Protein AF-A0A9Q0YT68-F1 (afdb_monomer)

Solvent-accessible surface area (backbone atoms only — not comparable to full-atom values): 6535 Å² total; per-residue (Å²): 144,68,72,65,63,61,53,54,54,52,53,51,54,53,49,56,31,41,51,53,39,53,51,50,40,60,75,72,28,72,68,46,49,57,54,57,71,70,59,85,69,100,44,78,69,46,81,42,32,54,69,54,48,51,54,50,49,50,53,64,79,48,61,83,75,56,59,70,60,53,50,50,55,51,74,69,64,68,84,54,94,90,58,53,69,67,60,47,52,51,54,50,51,56,48,49,54,70,59,62,79,56,78,87,76,72,137

Sequence (107 aa):
MVKGSKRKKRARFIQDKKVKVMTLLHVDGPETVETYNTFQWDNDANKTDPGKILLQLEKYCNPRKNVTYERHKFNLRNQLPGESIDTYVTDLLVKAQSLNSVTSLIP

Secondary structure (DSSP, 8-state):
--HHHHHHHHHHHHHHHHHHHHHHHHHH-HHHHHHHHH---S-TTGGG-HHHHHHHHHHHHS----HHHHHHHHHT--PPTT--HHHHHHHHHHHHHHHGGGTTS--

Organism: Holothuria leucospilota (NCBI:txid206669)

Structure (mmCIF, N/CA/C/O backbone):
data_AF-A0A9Q0YT68-F1
#
_entry.id   AF-A0A9Q0YT68-F1
#
loop_
_atom_site.group_PDB
_atom_site.id
_atom_site.type_symbol
_atom_site.label_atom_id
_atom_site.label_alt_id
_atom_site.label_comp_id
_atom_site.label_asym_id
_atom_site.label_entity_id
_atom_site.label_seq_id
_atom_site.pdbx_PDB_ins_code
_atom_site.Cartn_x
_atom_site.Cartn_y
_atom_site.Cartn_z
_atom_site.occupancy
_atom_site.B_iso_or_equiv
_atom_site.auth_seq_id
_atom_site.auth_c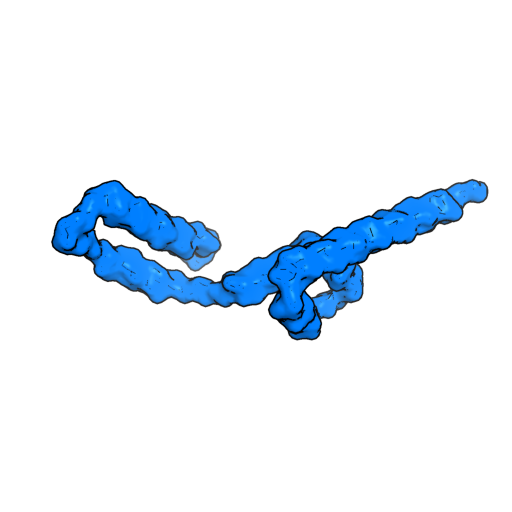omp_id
_atom_site.auth_asym_id
_atom_site.auth_atom_id
_atom_site.pdbx_PDB_model_num
ATOM 1 N N . MET A 1 1 ? 7.715 -3.858 -51.441 1.00 45.69 1 MET A N 1
ATOM 2 C CA . MET A 1 1 ? 8.580 -3.135 -50.478 1.00 45.69 1 MET A CA 1
ATOM 3 C C . MET A 1 1 ? 7.727 -2.513 -49.353 1.00 45.69 1 MET A C 1
ATOM 5 O O . MET A 1 1 ? 7.378 -1.352 -49.438 1.00 45.69 1 MET A O 1
ATOM 9 N N . VAL A 1 2 ? 7.302 -3.278 -48.325 1.00 55.91 2 VAL A N 1
ATOM 10 C CA . VAL A 1 2 ? 6.377 -2.788 -47.249 1.00 55.91 2 VAL A CA 1
ATOM 11 C C . VAL A 1 2 ? 6.891 -3.082 -45.819 1.00 55.91 2 VAL A C 1
ATOM 13 O O . VAL A 1 2 ? 6.324 -2.641 -44.820 1.00 55.91 2 VAL A O 1
ATOM 16 N N . LYS A 1 3 ? 8.024 -3.786 -45.675 1.00 52.84 3 LYS A N 1
ATOM 17 C CA . LYS A 1 3 ? 8.534 -4.248 -44.366 1.00 52.84 3 LYS A CA 1
ATOM 18 C C . LYS A 1 3 ? 9.098 -3.125 -43.466 1.00 52.84 3 LYS A C 1
ATOM 20 O O . LYS A 1 3 ? 9.149 -3.302 -42.251 1.00 52.84 3 LYS A O 1
ATOM 25 N N . GLY A 1 4 ? 9.465 -1.965 -44.023 1.00 56.28 4 GLY A N 1
ATOM 26 C CA . GLY A 1 4 ? 10.064 -0.845 -43.274 1.00 56.28 4 GLY A CA 1
ATOM 27 C C . GLY A 1 4 ? 9.084 -0.054 -42.393 1.00 56.28 4 GLY A C 1
ATOM 28 O O . GLY A 1 4 ? 9.419 0.317 -41.269 1.00 56.28 4 GLY A O 1
ATOM 29 N N . SER A 1 5 ? 7.841 0.143 -42.849 1.00 62.91 5 SER A N 1
ATOM 30 C CA . SER A 1 5 ? 6.851 0.975 -42.137 1.00 62.91 5 SER A CA 1
ATOM 31 C C . SER A 1 5 ? 6.338 0.315 -40.848 1.00 62.91 5 SER A C 1
ATOM 33 O O . SER A 1 5 ? 6.242 0.960 -39.802 1.00 62.91 5 SER A O 1
ATOM 35 N N . LYS A 1 6 ? 6.103 -1.007 -40.869 1.00 66.31 6 LYS A N 1
ATOM 36 C CA . LYS A 1 6 ? 5.663 -1.759 -39.678 1.00 66.31 6 LYS A CA 1
ATOM 37 C C . LYS A 1 6 ? 6.722 -1.776 -38.569 1.00 66.31 6 LYS A C 1
ATOM 39 O O . LYS A 1 6 ? 6.376 -1.636 -37.398 1.00 66.31 6 LYS A O 1
ATOM 44 N N . ARG A 1 7 ? 8.009 -1.896 -38.924 1.00 67.38 7 ARG A N 1
ATOM 45 C CA . ARG A 1 7 ? 9.121 -1.871 -37.957 1.00 67.38 7 ARG A CA 1
ATOM 46 C C . ARG A 1 7 ? 9.255 -0.507 -37.273 1.00 67.38 7 ARG A C 1
ATOM 48 O O . ARG A 1 7 ? 9.376 -0.461 -36.053 1.00 67.38 7 ARG A O 1
ATOM 55 N N . LYS A 1 8 ? 9.130 0.593 -38.028 1.00 75.75 8 LYS A N 1
ATOM 56 C CA . LYS A 1 8 ? 9.197 1.964 -37.487 1.00 75.75 8 LYS A CA 1
ATOM 57 C C . LYS A 1 8 ? 8.047 2.272 -36.518 1.00 75.75 8 LYS A C 1
ATOM 59 O O . LYS A 1 8 ? 8.285 2.849 -35.461 1.00 75.75 8 LYS A O 1
ATOM 64 N N . LYS A 1 9 ? 6.819 1.836 -36.835 1.00 75.56 9 LYS A N 1
ATOM 65 C CA . LYS A 1 9 ? 5.655 1.982 -35.936 1.00 75.56 9 LYS A CA 1
ATOM 66 C C . LYS A 1 9 ? 5.833 1.205 -34.627 1.00 75.56 9 LYS A C 1
ATOM 68 O O . LYS A 1 9 ? 5.582 1.756 -33.561 1.00 75.56 9 LYS A O 1
ATOM 73 N N . ARG A 1 10 ? 6.323 -0.040 -34.699 1.00 72.00 10 ARG A N 1
ATOM 74 C CA . ARG A 1 10 ? 6.623 -0.861 -33.511 1.00 72.00 10 ARG A CA 1
ATOM 75 C C . ARG A 1 10 ? 7.677 -0.216 -32.611 1.00 72.00 10 ARG A C 1
ATOM 77 O O . ARG A 1 10 ? 7.475 -0.159 -31.406 1.00 72.00 10 ARG A O 1
ATOM 84 N N . ALA A 1 11 ? 8.766 0.290 -33.188 1.00 75.06 11 ALA A N 1
ATOM 85 C CA . ALA A 1 11 ? 9.825 0.945 -32.423 1.00 75.06 11 ALA A CA 1
ATOM 86 C C . ALA A 1 11 ? 9.317 2.191 -31.679 1.00 75.06 11 ALA A C 1
ATOM 88 O O . ALA A 1 11 ? 9.613 2.349 -30.500 1.00 75.06 11 ALA A O 1
ATOM 89 N N . ARG A 1 12 ? 8.500 3.028 -32.336 1.00 78.88 12 ARG A N 1
ATOM 90 C CA . ARG A 1 12 ? 7.888 4.211 -31.710 1.00 78.88 12 ARG A CA 1
ATOM 91 C C . ARG A 1 12 ? 6.980 3.833 -30.536 1.00 78.88 12 ARG A C 1
ATOM 93 O O . ARG A 1 12 ? 7.138 4.373 -29.455 1.00 78.88 12 ARG A O 1
ATOM 100 N N . PHE A 1 13 ? 6.127 2.827 -30.717 1.00 77.62 13 PHE A N 1
ATOM 101 C CA . PHE A 1 13 ? 5.243 2.342 -29.654 1.00 77.62 13 PHE A CA 1
ATOM 102 C C . PHE A 1 13 ? 6.003 1.807 -28.425 1.00 77.62 13 PHE A C 1
ATOM 104 O O . PHE A 1 13 ? 5.582 2.013 -27.290 1.00 77.62 13 PHE A O 1
ATOM 111 N N . ILE A 1 14 ? 7.140 1.134 -28.634 1.00 77.62 14 ILE A N 1
ATOM 112 C CA . ILE A 1 14 ? 8.006 0.662 -27.540 1.00 77.62 14 ILE A CA 1
ATOM 113 C C . ILE A 1 14 ? 8.643 1.847 -26.799 1.00 77.62 14 ILE A C 1
ATOM 115 O O . ILE A 1 14 ? 8.747 1.807 -25.576 1.00 77.62 14 ILE A O 1
ATOM 119 N N . GLN A 1 15 ? 9.043 2.903 -27.515 1.00 81.12 15 GLN A N 1
ATOM 120 C CA . GLN A 1 15 ? 9.543 4.133 -26.892 1.00 81.12 15 GLN A CA 1
ATOM 121 C C . GLN A 1 15 ? 8.456 4.815 -26.054 1.00 81.12 15 GLN A C 1
ATOM 123 O O . GLN A 1 15 ? 8.710 5.132 -24.897 1.00 81.12 15 GLN A O 1
ATOM 128 N N . ASP A 1 16 ? 7.229 4.931 -26.568 1.00 87.12 16 ASP A N 1
ATOM 129 C CA . ASP A 1 16 ? 6.107 5.526 -25.826 1.00 87.12 16 ASP A CA 1
ATOM 130 C C . ASP A 1 16 ? 5.820 4.773 -24.518 1.00 87.12 16 ASP A C 1
ATOM 132 O O . ASP A 1 16 ? 5.560 5.381 -23.480 1.00 87.12 16 ASP A O 1
ATOM 136 N N . LYS A 1 17 ? 5.904 3.436 -24.541 1.00 87.75 17 LYS A N 1
ATOM 137 C CA . LYS A 1 17 ? 5.773 2.616 -23.331 1.00 87.75 17 LYS A CA 1
ATOM 138 C C . LYS A 1 17 ? 6.898 2.878 -22.325 1.00 87.75 17 LYS A C 1
ATOM 140 O O . LYS A 1 17 ? 6.611 3.078 -21.150 1.00 87.75 17 LYS A O 1
ATOM 145 N N . LYS A 1 18 ? 8.156 2.926 -22.773 1.00 88.00 18 LYS A N 1
ATOM 146 C CA . LYS A 1 18 ? 9.310 3.219 -21.904 1.00 88.00 18 LYS A CA 1
ATOM 147 C C . LYS A 1 18 ? 9.212 4.596 -21.253 1.00 88.00 18 LYS A C 1
ATOM 149 O O . LYS A 1 18 ? 9.489 4.714 -20.066 1.00 88.00 18 LYS A O 1
ATOM 154 N N . VAL A 1 19 ? 8.782 5.608 -22.010 1.00 91.44 19 VAL A N 1
ATOM 155 C CA . VAL A 1 19 ? 8.564 6.960 -21.478 1.00 91.44 19 VAL A CA 1
ATOM 156 C C . VAL A 1 19 ? 7.518 6.922 -20.369 1.00 91.44 19 VAL A C 1
ATOM 158 O O . VAL A 1 19 ? 7.791 7.409 -19.282 1.00 91.44 19 VAL A O 1
ATOM 161 N N . LYS A 1 20 ? 6.375 6.257 -20.587 1.00 91.81 20 LYS A N 1
ATOM 162 C CA . LYS A 1 20 ? 5.333 6.113 -19.555 1.00 91.81 20 LYS A CA 1
ATOM 163 C C . LYS A 1 20 ? 5.840 5.437 -18.283 1.00 91.81 20 LYS A C 1
ATOM 165 O O . LYS A 1 20 ? 5.495 5.880 -17.196 1.00 91.81 20 LYS A O 1
ATOM 170 N N . VAL A 1 21 ? 6.650 4.387 -18.419 1.00 91.50 21 VAL A N 1
ATOM 171 C CA . VAL A 1 21 ? 7.262 3.704 -17.271 1.00 91.50 21 VAL A CA 1
ATOM 172 C C . VAL A 1 21 ? 8.193 4.642 -16.505 1.00 91.50 21 VAL A C 1
ATOM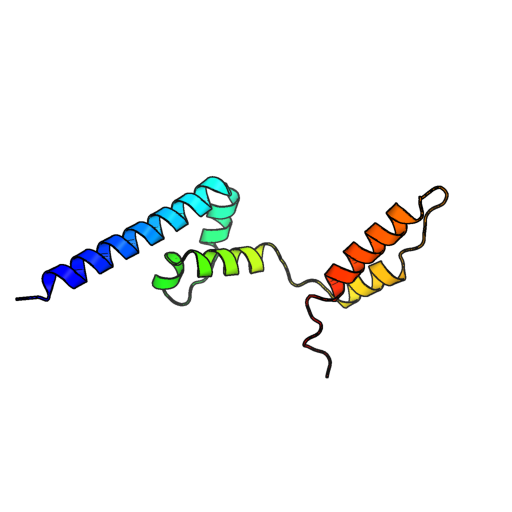 174 O O . VAL A 1 21 ? 8.069 4.753 -15.292 1.00 91.50 21 VAL A O 1
ATOM 177 N N . MET A 1 22 ? 9.082 5.356 -17.197 1.00 90.69 22 MET A N 1
ATOM 178 C CA . MET A 1 22 ? 9.988 6.299 -16.536 1.00 90.69 22 MET A CA 1
ATOM 179 C C . MET A 1 22 ? 9.238 7.451 -15.869 1.00 90.69 22 MET A C 1
ATOM 181 O O . MET A 1 22 ? 9.585 7.834 -14.758 1.00 90.69 22 MET A O 1
ATOM 185 N N . THR A 1 23 ? 8.189 7.975 -16.507 1.00 93.38 23 THR A N 1
ATOM 186 C CA . THR A 1 23 ? 7.329 8.996 -15.900 1.00 93.38 23 THR A CA 1
ATOM 187 C C . THR A 1 23 ? 6.640 8.467 -14.645 1.00 93.38 23 THR A C 1
ATOM 189 O O . THR A 1 23 ? 6.626 9.174 -13.646 1.00 93.38 23 THR A O 1
ATOM 192 N N . LEU A 1 24 ? 6.118 7.234 -14.666 1.00 92.69 24 LEU A N 1
ATOM 193 C CA . LEU A 1 24 ? 5.499 6.608 -13.494 1.00 92.69 24 LEU A CA 1
ATOM 194 C C . LEU A 1 24 ? 6.487 6.526 -12.323 1.00 92.69 24 LEU A C 1
ATOM 196 O O . LEU A 1 24 ? 6.187 7.025 -11.247 1.00 92.69 24 LEU A O 1
ATOM 200 N N . LEU A 1 25 ? 7.674 5.956 -12.555 1.00 91.69 25 LEU A N 1
ATOM 201 C CA . LEU A 1 25 ? 8.702 5.812 -11.519 1.00 91.69 25 LEU A CA 1
ATOM 202 C C . LEU A 1 25 ? 9.188 7.169 -10.990 1.00 91.69 25 LEU A C 1
ATOM 204 O O . LEU A 1 25 ? 9.476 7.305 -9.808 1.00 91.69 25 LEU A O 1
ATOM 208 N N . HIS A 1 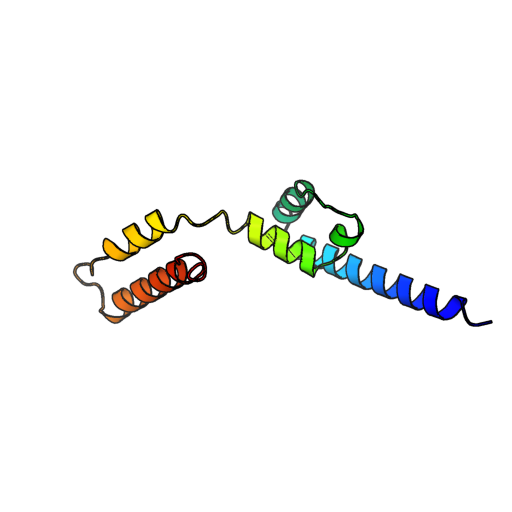26 ? 9.268 8.182 -11.856 1.00 92.69 26 HIS A N 1
ATOM 209 C CA . HIS A 1 26 ? 9.691 9.523 -11.463 1.00 92.69 26 HIS A CA 1
ATOM 210 C C . HIS A 1 26 ? 8.653 10.251 -10.602 1.00 92.69 26 HIS A C 1
ATOM 212 O O . HIS A 1 26 ? 9.026 10.914 -9.640 1.00 92.69 26 HIS A O 1
ATOM 218 N N . VAL A 1 27 ? 7.370 10.146 -10.960 1.00 94.25 27 VAL A N 1
ATOM 219 C CA . VAL A 1 27 ? 6.274 10.803 -10.231 1.00 94.25 27 VAL A CA 1
ATOM 220 C C . VAL A 1 27 ? 6.058 10.164 -8.860 1.00 94.25 27 VAL A C 1
ATOM 222 O O . VAL A 1 27 ? 5.753 10.881 -7.913 1.00 94.25 27 VAL A O 1
ATOM 225 N N . ASP A 1 28 ? 6.226 8.845 -8.757 1.00 89.06 28 ASP A N 1
ATOM 226 C CA . ASP A 1 28 ? 6.019 8.098 -7.511 1.00 89.06 28 ASP A CA 1
ATOM 227 C C . ASP A 1 28 ? 7.170 8.305 -6.505 1.00 89.06 28 ASP A C 1
ATOM 229 O O . ASP A 1 28 ? 6.949 8.345 -5.299 1.00 89.06 28 ASP A O 1
ATOM 233 N N . GLY A 1 29 ? 8.390 8.544 -7.003 1.00 91.38 29 GLY A N 1
ATOM 234 C CA . GLY A 1 29 ? 9.527 8.991 -6.200 1.00 91.38 29 GLY A CA 1
ATOM 235 C C . GLY A 1 29 ? 10.689 7.993 -6.125 1.00 91.38 29 GLY A C 1
ATOM 236 O O . GLY A 1 29 ? 10.668 6.927 -6.744 1.00 91.38 29 GLY A O 1
ATOM 237 N N . PRO A 1 30 ? 11.761 8.344 -5.390 1.00 91.06 30 PRO A N 1
ATOM 238 C CA . PRO A 1 30 ? 12.991 7.550 -5.352 1.00 91.06 30 PRO A CA 1
ATOM 239 C C . PRO A 1 30 ? 12.795 6.160 -4.723 1.00 91.06 30 PRO A C 1
ATOM 241 O O . PRO A 1 30 ? 13.367 5.190 -5.221 1.00 91.06 30 PRO A O 1
ATOM 244 N N . GLU A 1 31 ? 11.935 6.030 -3.709 1.00 88.19 31 GLU A N 1
ATOM 245 C CA . GLU A 1 31 ? 11.625 4.745 -3.052 1.00 88.19 31 GLU A CA 1
ATOM 246 C C . GLU A 1 31 ? 11.007 3.726 -4.025 1.00 88.19 31 GLU A C 1
ATOM 248 O O . GLU A 1 31 ? 11.262 2.518 -3.956 1.00 88.19 31 GLU A O 1
ATOM 253 N N . THR A 1 32 ? 10.232 4.209 -4.995 1.00 88.56 32 THR A N 1
ATOM 254 C CA . THR A 1 32 ? 9.622 3.378 -6.037 1.00 88.56 32 THR A CA 1
ATOM 255 C C . THR A 1 32 ? 10.663 2.836 -7.000 1.00 88.56 32 THR A C 1
ATOM 257 O O . THR A 1 32 ? 10.542 1.702 -7.460 1.00 88.56 32 THR A O 1
ATOM 260 N N . VAL A 1 33 ? 11.715 3.605 -7.291 1.00 90.81 33 VAL A N 1
ATOM 261 C CA . VAL A 1 33 ? 12.836 3.140 -8.120 1.00 90.81 33 VAL A CA 1
ATOM 262 C C . VAL A 1 33 ? 13.602 2.031 -7.403 1.00 90.81 33 VAL A C 1
ATOM 264 O O . VAL A 1 33 ? 13.917 1.011 -8.019 1.00 90.81 33 VAL A O 1
ATOM 267 N N . GLU A 1 34 ? 13.861 2.190 -6.104 1.00 90.75 34 GLU A N 1
ATOM 268 C CA . GLU A 1 34 ? 14.494 1.153 -5.281 1.00 90.75 34 GLU A CA 1
ATOM 269 C C . GLU A 1 34 ? 13.654 -0.125 -5.272 1.00 90.75 34 GLU A C 1
ATOM 271 O O . GLU A 1 34 ? 14.151 -1.200 -5.612 1.00 90.75 34 GLU A O 1
ATOM 276 N N . THR A 1 35 ? 12.356 0.009 -5.000 1.00 89.25 35 THR A N 1
ATOM 277 C CA . THR A 1 35 ? 11.392 -1.095 -5.018 1.00 89.25 35 THR A CA 1
ATOM 278 C C . THR A 1 35 ? 11.345 -1.779 -6.386 1.00 89.25 35 THR A C 1
ATOM 280 O O . THR A 1 35 ? 11.454 -3.003 -6.478 1.00 89.25 35 THR A O 1
ATOM 283 N N . TYR A 1 36 ? 11.263 -1.007 -7.470 1.00 90.75 36 TYR A N 1
ATOM 284 C CA . TYR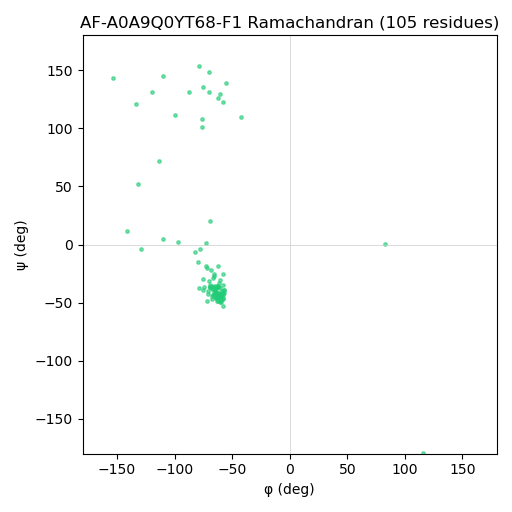 A 1 36 ? 11.260 -1.513 -8.842 1.00 90.75 36 TYR A CA 1
ATOM 285 C C . TYR A 1 36 ? 12.508 -2.349 -9.160 1.00 90.75 36 TYR A C 1
ATOM 287 O O . TYR A 1 36 ? 12.405 -3.387 -9.818 1.00 90.75 36 TYR A O 1
ATOM 295 N N . ASN A 1 37 ? 13.678 -1.942 -8.660 1.00 90.94 37 ASN A N 1
ATOM 296 C CA . ASN A 1 37 ? 14.931 -2.672 -8.859 1.00 90.94 37 ASN A CA 1
ATOM 297 C C . ASN A 1 37 ? 14.965 -4.025 -8.128 1.00 90.94 37 ASN A C 1
ATOM 299 O O . ASN A 1 37 ? 15.712 -4.912 -8.540 1.00 90.94 37 ASN A O 1
ATOM 303 N N . THR A 1 38 ? 14.145 -4.218 -7.088 1.00 90.81 38 THR A N 1
ATOM 304 C CA . THR A 1 38 ? 14.010 -5.517 -6.399 1.00 90.81 38 THR A CA 1
ATOM 305 C C . THR A 1 38 ? 13.104 -6.507 -7.132 1.00 90.81 38 THR A C 1
ATOM 307 O O . THR A 1 38 ? 13.117 -7.704 -6.832 1.00 90.81 38 THR A O 1
ATOM 310 N N . PHE A 1 39 ? 12.303 -6.043 -8.097 1.00 90.44 39 PHE A N 1
ATOM 311 C CA . PHE A 1 39 ? 11.332 -6.892 -8.774 1.00 90.44 39 PHE A CA 1
ATOM 312 C C . PHE A 1 39 ? 11.997 -7.924 -9.682 1.00 90.44 39 PHE A C 1
ATOM 314 O O . PHE A 1 39 ? 12.824 -7.613 -10.541 1.00 90.44 39 PHE A O 1
ATOM 321 N N . GLN A 1 40 ? 11.559 -9.172 -9.531 1.00 88.75 40 GLN A N 1
ATOM 322 C CA . GLN A 1 40 ? 11.900 -10.248 -10.450 1.00 88.75 40 GLN A CA 1
ATOM 323 C C . GLN A 1 40 ? 10.901 -10.271 -11.607 1.00 88.75 40 GLN A C 1
ATOM 325 O O . GLN A 1 40 ? 9.687 -10.232 -11.401 1.00 88.75 40 GLN A O 1
ATOM 330 N N . TRP A 1 41 ? 11.422 -10.327 -12.831 1.00 87.81 41 TRP A N 1
ATOM 331 C CA . TRP A 1 41 ? 10.632 -10.264 -14.056 1.00 87.81 41 TRP A CA 1
ATOM 332 C C . TRP A 1 41 ? 10.819 -11.531 -14.878 1.00 87.81 41 TRP A C 1
ATOM 334 O O . TRP A 1 41 ? 11.948 -11.886 -15.201 1.00 87.81 41 TRP A O 1
ATOM 344 N N . ASP A 1 42 ? 9.715 -12.135 -15.316 1.00 86.38 42 ASP A N 1
ATOM 345 C CA . ASP A 1 42 ? 9.762 -13.319 -16.188 1.00 86.38 42 ASP A CA 1
ATOM 346 C C . ASP A 1 42 ? 10.354 -13.016 -17.577 1.00 86.38 42 ASP A C 1
ATOM 348 O O . ASP A 1 42 ? 10.883 -13.893 -18.254 1.00 86.38 42 ASP A O 1
ATOM 352 N N . ASN A 1 43 ? 10.224 -11.768 -18.040 1.00 88.25 43 ASN A N 1
ATOM 353 C CA . ASN A 1 43 ? 10.697 -11.313 -19.346 1.00 88.25 43 ASN A CA 1
ATOM 354 C C . ASN A 1 43 ? 10.990 -9.806 -19.311 1.00 88.25 43 ASN A C 1
ATOM 356 O O . ASN A 1 43 ? 10.224 -9.033 -18.732 1.00 88.25 43 ASN A O 1
ATOM 360 N N . ASP A 1 44 ? 12.035 -9.366 -20.013 1.00 84.00 44 ASP A N 1
ATOM 361 C CA . ASP A 1 44 ? 12.373 -7.952 -20.208 1.00 84.00 44 ASP A CA 1
ATOM 362 C C . ASP A 1 44 ? 11.251 -7.135 -20.862 1.00 84.00 44 ASP A C 1
ATOM 364 O O . ASP A 1 44 ? 11.139 -5.932 -20.625 1.00 84.00 44 ASP A O 1
ATOM 368 N N . ALA A 1 45 ? 10.365 -7.767 -21.637 1.00 84.00 45 ALA A N 1
ATOM 369 C CA . ALA A 1 45 ? 9.177 -7.094 -22.157 1.00 84.00 45 ALA A CA 1
ATOM 370 C C . ALA A 1 45 ? 8.288 -6.531 -21.028 1.00 84.00 45 ALA A C 1
ATOM 372 O O . ALA A 1 45 ? 7.740 -5.435 -21.176 1.00 84.00 45 ALA A O 1
ATOM 373 N N . ASN A 1 46 ? 8.203 -7.226 -19.885 1.00 86.38 46 ASN A N 1
ATOM 374 C CA . ASN A 1 46 ? 7.382 -6.821 -18.741 1.00 86.38 46 ASN A CA 1
ATOM 375 C C . ASN A 1 46 ? 7.946 -5.581 -18.033 1.00 86.38 46 ASN A C 1
ATOM 377 O O . ASN A 1 46 ? 7.168 -4.743 -17.591 1.00 86.38 46 ASN A O 1
ATOM 381 N N . LYS A 1 47 ? 9.276 -5.400 -18.028 1.00 86.44 47 LYS A N 1
ATOM 382 C CA . LYS A 1 47 ? 9.956 -4.198 -17.498 1.00 86.44 47 LYS A CA 1
ATOM 383 C C . LYS A 1 47 ? 9.592 -2.915 -18.242 1.00 86.44 47 LYS A C 1
ATOM 385 O O . LYS A 1 47 ? 9.832 -1.814 -17.767 1.00 86.44 47 LYS A O 1
ATOM 390 N N . THR A 1 48 ? 9.056 -3.048 -19.452 1.00 86.50 48 THR A N 1
ATOM 391 C CA . THR A 1 48 ? 8.630 -1.913 -20.279 1.00 86.50 48 THR A CA 1
ATOM 392 C C . THR A 1 48 ? 7.117 -1.832 -20.419 1.00 86.50 48 THR A C 1
ATOM 394 O O . THR A 1 48 ? 6.625 -0.990 -21.167 1.00 86.50 48 THR A O 1
ATOM 397 N N . ASP A 1 49 ? 6.367 -2.696 -19.731 1.00 89.12 49 ASP A N 1
ATOM 398 C CA . ASP A 1 49 ? 4.913 -2.658 -19.754 1.00 89.12 49 ASP A CA 1
ATOM 399 C C . ASP A 1 49 ? 4.372 -1.961 -18.495 1.00 89.12 49 ASP A C 1
ATOM 401 O O . ASP A 1 49 ? 4.461 -2.519 -17.400 1.00 89.12 49 ASP A O 1
ATOM 405 N N . PRO A 1 50 ? 3.776 -0.761 -18.624 1.00 88.44 50 PRO A N 1
ATOM 406 C CA . PRO A 1 50 ? 3.299 -0.008 -17.468 1.00 88.44 50 PRO A CA 1
ATOM 407 C C . PRO A 1 50 ? 2.225 -0.762 -16.673 1.00 88.44 50 PRO A C 1
ATOM 409 O O . PRO A 1 50 ? 2.175 -0.632 -15.455 1.00 88.44 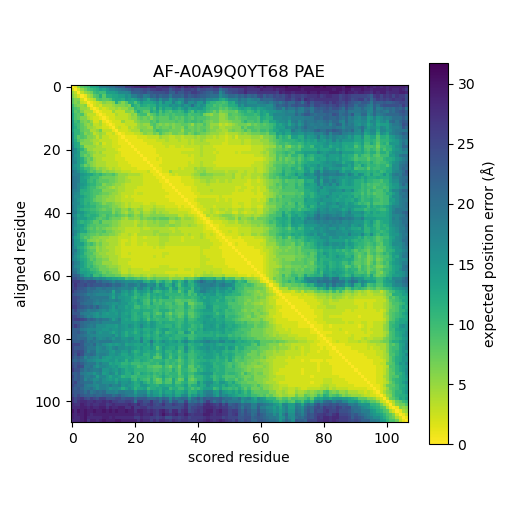50 PRO A O 1
ATOM 412 N N . GLY A 1 51 ? 1.406 -1.600 -17.321 1.00 90.06 51 GLY A N 1
ATOM 413 C CA . GLY A 1 51 ? 0.396 -2.392 -16.619 1.00 90.06 51 GLY A CA 1
ATOM 414 C C . GLY A 1 51 ? 1.017 -3.479 -15.741 1.00 90.06 51 GLY A C 1
ATOM 415 O O . GLY A 1 51 ? 0.543 -3.731 -14.637 1.00 90.06 51 GLY A O 1
ATOM 416 N N . LYS A 1 52 ? 2.113 -4.102 -16.192 1.00 91.88 52 LYS A N 1
ATOM 417 C CA . LYS A 1 52 ? 2.836 -5.108 -15.397 1.00 91.88 52 LYS A CA 1
ATOM 418 C C . LYS A 1 52 ? 3.546 -4.488 -14.199 1.00 91.88 52 LYS A C 1
ATOM 420 O O . LYS A 1 52 ? 3.563 -5.100 -13.136 1.00 91.88 52 LYS A O 1
ATOM 425 N N . ILE A 1 53 ? 4.080 -3.281 -14.362 1.00 90.50 53 ILE A N 1
ATOM 426 C CA . ILE A 1 53 ? 4.736 -2.545 -13.279 1.00 90.50 53 ILE A CA 1
ATOM 427 C C . ILE A 1 53 ? 3.737 -2.128 -12.213 1.00 90.50 53 ILE A C 1
ATOM 429 O O . ILE A 1 53 ? 3.977 -2.404 -11.043 1.00 90.50 53 ILE A O 1
ATOM 433 N N . LEU A 1 54 ? 2.590 -1.572 -12.609 1.00 90.44 54 LEU A N 1
ATOM 434 C CA . LEU A 1 54 ? 1.524 -1.229 -11.668 1.00 90.44 54 LEU A CA 1
ATOM 435 C C . LEU A 1 54 ? 1.045 -2.445 -10.870 1.00 90.44 54 LEU A C 1
ATOM 437 O O . LEU A 1 54 ? 0.919 -2.353 -9.658 1.00 90.44 54 LEU A O 1
ATOM 441 N N . LEU A 1 55 ? 0.860 -3.601 -11.515 1.00 89.88 55 LEU A N 1
ATOM 442 C CA . LEU A 1 55 ? 0.478 -4.834 -10.815 1.00 89.88 55 LEU A CA 1
ATOM 443 C C . LEU A 1 55 ? 1.534 -5.300 -9.803 1.00 89.88 55 LEU A C 1
ATOM 445 O O . LEU A 1 55 ? 1.194 -5.857 -8.762 1.00 89.88 55 LEU A O 1
ATOM 449 N N . GLN A 1 56 ? 2.819 -5.131 -10.115 1.00 89.38 56 GLN A N 1
ATOM 450 C CA . GLN A 1 56 ? 3.892 -5.540 -9.214 1.00 89.38 56 GLN A CA 1
ATOM 451 C C . GLN A 1 56 ? 4.039 -4.567 -8.036 1.00 89.38 56 GLN A C 1
ATOM 453 O O . GLN A 1 56 ? 4.209 -5.014 -6.904 1.00 89.38 56 GLN A O 1
ATOM 458 N N . LEU A 1 57 ? 3.885 -3.263 -8.290 1.00 89.12 57 LEU A N 1
ATOM 459 C CA . LEU A 1 57 ? 3.790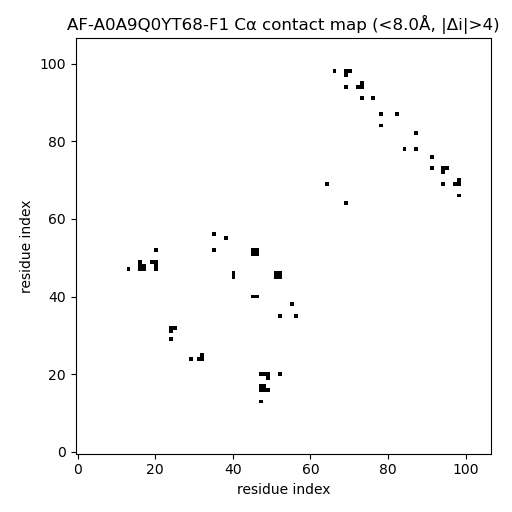 -2.233 -7.254 1.00 89.12 57 LEU A CA 1
ATOM 460 C C . LEU A 1 57 ? 2.583 -2.474 -6.348 1.00 89.12 57 LEU A C 1
ATOM 462 O O . LEU A 1 57 ? 2.731 -2.468 -5.134 1.00 89.12 57 LEU A O 1
ATOM 466 N N . GLU A 1 58 ? 1.414 -2.786 -6.909 1.00 87.56 58 GLU A N 1
ATOM 467 C CA . GLU A 1 58 ? 0.217 -3.115 -6.133 1.00 87.56 58 GLU A CA 1
ATOM 468 C C . GLU A 1 58 ? 0.462 -4.308 -5.201 1.00 87.56 58 GLU A C 1
ATOM 470 O O . GLU A 1 58 ? 0.141 -4.241 -4.019 1.00 87.56 58 GLU A O 1
ATOM 475 N N . LYS A 1 59 ? 1.090 -5.382 -5.695 1.00 85.00 59 LYS A N 1
ATOM 476 C CA . LYS A 1 59 ? 1.454 -6.542 -4.864 1.00 85.00 59 LYS A CA 1
ATOM 477 C C . LYS A 1 59 ? 2.464 -6.207 -3.770 1.00 85.00 59 LYS A C 1
ATOM 479 O O . LYS A 1 59 ? 2.406 -6.810 -2.703 1.00 85.00 59 LYS A O 1
ATOM 484 N N . TYR A 1 60 ? 3.408 -5.313 -4.053 1.00 86.44 60 TYR A N 1
ATOM 485 C CA . TYR A 1 60 ? 4.422 -4.898 -3.090 1.00 86.44 60 TYR A CA 1
ATOM 486 C C . TYR A 1 60 ? 3.820 -4.013 -1.993 1.00 86.44 60 TYR A C 1
ATOM 488 O O . TYR A 1 60 ? 3.991 -4.291 -0.809 1.00 86.44 60 TYR A O 1
ATOM 496 N N . CYS A 1 61 ? 3.050 -2.996 -2.384 1.00 83.06 61 CYS A N 1
ATOM 497 C CA . CYS A 1 61 ? 2.402 -2.052 -1.476 1.00 83.06 61 CYS A CA 1
ATOM 498 C C . CYS A 1 61 ? 1.214 -2.663 -0.722 1.00 83.06 61 CYS A C 1
ATOM 500 O O . CYS A 1 61 ? 0.791 -2.130 0.303 1.00 83.06 61 CYS A O 1
ATOM 502 N N . ASN A 1 62 ? 0.667 -3.776 -1.211 1.00 73.56 62 ASN A N 1
ATOM 503 C CA . ASN A 1 62 ? -0.412 -4.515 -0.571 1.00 73.56 62 ASN A CA 1
ATOM 504 C C . ASN A 1 62 ? 0.097 -5.892 -0.110 1.00 73.56 62 ASN A C 1
ATOM 506 O O . ASN A 1 62 ? -0.252 -6.917 -0.711 1.00 73.56 62 ASN A O 1
ATOM 510 N N . PRO A 1 63 ? 0.934 -5.945 0.949 1.00 67.12 63 PRO A N 1
ATOM 511 C CA . PRO A 1 63 ? 1.322 -7.216 1.541 1.00 67.12 63 PRO A CA 1
ATOM 512 C C . PRO A 1 63 ? 0.050 -7.978 1.920 1.00 67.12 63 PRO A C 1
ATOM 514 O O . PRO A 1 63 ? -0.921 -7.381 2.386 1.00 67.12 63 PRO A O 1
ATOM 517 N N . ARG A 1 64 ? 0.038 -9.296 1.674 1.00 66.00 64 ARG A N 1
ATOM 518 C CA . ARG A 1 64 ? -1.142 -10.159 1.862 1.00 66.00 64 ARG A CA 1
ATOM 519 C C . ARG A 1 64 ? -1.862 -9.815 3.170 1.00 66.00 64 ARG A C 1
ATOM 521 O O . ARG A 1 64 ? -1.352 -10.095 4.254 1.00 66.00 64 ARG A O 1
ATOM 528 N N . LYS A 1 65 ? -3.052 -9.221 3.058 1.00 69.00 65 LYS A N 1
ATOM 529 C CA . LYS A 1 65 ? -3.887 -8.888 4.215 1.00 69.00 65 LYS A CA 1
ATOM 530 C C . LYS A 1 65 ? -4.268 -10.181 4.935 1.00 69.00 65 LYS A C 1
ATOM 532 O O . LYS A 1 65 ? -4.804 -11.104 4.321 1.00 69.00 65 LYS A O 1
ATOM 537 N N . ASN A 1 66 ? -3.993 -10.261 6.235 1.00 79.19 66 ASN A N 1
ATOM 538 C CA . ASN A 1 66 ? -4.429 -11.391 7.048 1.00 79.19 66 ASN A CA 1
ATOM 539 C C . ASN A 1 66 ? -5.929 -11.239 7.339 1.00 79.19 66 ASN A C 1
ATOM 541 O O . ASN A 1 66 ? -6.328 -10.472 8.213 1.00 79.19 66 ASN A O 1
ATOM 545 N N . VAL A 1 67 ? -6.754 -11.982 6.601 1.00 79.81 67 VAL A N 1
ATOM 546 C CA . VAL A 1 67 ? -8.220 -11.933 6.710 1.00 79.81 67 VAL A CA 1
ATOM 547 C C . VAL A 1 67 ? -8.693 -12.234 8.132 1.00 79.81 67 VAL A C 1
ATOM 549 O O . VAL A 1 67 ? -9.604 -11.576 8.624 1.00 79.81 67 VAL A O 1
ATOM 552 N N . THR A 1 68 ? -8.056 -13.182 8.825 1.00 82.75 68 THR A N 1
ATOM 553 C CA . THR A 1 68 ? -8.396 -13.520 10.215 1.00 82.75 68 THR A CA 1
ATOM 554 C C . THR A 1 68 ? -8.175 -12.328 11.139 1.00 82.75 68 THR A C 1
ATOM 556 O O . THR A 1 68 ? -9.019 -12.030 11.982 1.00 82.75 68 THR A O 1
ATOM 559 N N . TYR A 1 69 ? -7.067 -11.616 10.953 1.00 85.62 69 TYR A N 1
ATOM 560 C CA . TYR A 1 69 ? -6.742 -10.431 11.738 1.00 85.62 69 TYR A CA 1
ATOM 561 C C . TYR A 1 69 ? -7.705 -9.268 11.463 1.00 85.62 69 TYR A C 1
ATOM 563 O O . TYR A 1 69 ? -8.207 -8.647 12.399 1.00 85.62 69 TYR A O 1
ATOM 571 N N . GLU A 1 70 ? -8.025 -9.009 10.196 1.00 86.00 70 GLU A N 1
ATOM 572 C CA . GLU A 1 70 ? -8.990 -7.972 9.816 1.00 86.00 70 GLU A CA 1
ATOM 573 C C . GLU A 1 70 ? -10.406 -8.308 10.316 1.00 86.00 70 GLU A C 1
ATOM 575 O O . GLU A 1 70 ? -11.105 -7.439 10.837 1.00 86.00 70 GLU A O 1
ATOM 580 N N . ARG A 1 71 ? -10.815 -9.584 10.257 1.00 87.62 71 ARG A N 1
ATOM 581 C CA . ARG A 1 71 ? -12.116 -10.038 10.775 1.00 87.62 71 ARG A CA 1
ATOM 582 C C . ARG A 1 71 ? -12.192 -9.856 12.282 1.00 87.62 71 ARG A C 1
ATOM 584 O O . ARG A 1 71 ? -13.202 -9.392 12.802 1.00 87.62 71 ARG A O 1
ATOM 591 N N . HIS A 1 72 ? -11.113 -10.197 12.976 1.00 89.56 72 HIS A N 1
ATOM 592 C CA . HIS A 1 72 ? -11.003 -9.982 14.408 1.00 89.56 72 HIS A CA 1
ATOM 593 C C . HIS A 1 72 ? -11.116 -8.490 14.763 1.00 89.56 72 HIS A C 1
ATOM 595 O O . HIS A 1 72 ? -11.893 -8.135 15.644 1.00 89.56 72 HIS A O 1
ATOM 601 N N . LYS A 1 73 ? -10.427 -7.600 14.033 1.00 89.62 73 LYS A N 1
ATOM 602 C CA . LYS A 1 73 ? -10.558 -6.142 14.206 1.00 89.62 73 LYS A CA 1
ATOM 603 C C . LYS A 1 73 ? -11.981 -5.634 13.990 1.00 89.62 73 LYS A C 1
ATOM 605 O O . LYS A 1 73 ? -12.423 -4.774 14.743 1.00 89.62 73 LYS A O 1
ATOM 610 N N . PHE A 1 74 ? -12.672 -6.130 12.962 1.00 91.88 74 PHE A N 1
ATOM 611 C CA . PHE A 1 74 ? -14.066 -5.772 12.702 1.00 91.88 74 PHE A CA 1
ATOM 612 C C . PHE A 1 74 ? -14.968 -6.206 13.863 1.00 91.88 74 PHE A C 1
ATOM 614 O O . PHE A 1 74 ? -15.712 -5.391 14.394 1.00 91.88 74 PHE A O 1
ATOM 621 N N . ASN A 1 75 ? -14.838 -7.454 14.319 1.00 91.50 75 ASN A N 1
ATOM 622 C CA . ASN A 1 75 ? -15.667 -8.002 15.395 1.00 91.50 75 ASN A CA 1
ATOM 623 C C . ASN A 1 75 ? -15.416 -7.345 16.760 1.00 91.50 75 ASN A C 1
ATOM 625 O O . ASN A 1 75 ? -16.316 -7.308 17.590 1.00 91.50 75 ASN A O 1
ATOM 629 N N . LEU A 1 76 ? -14.201 -6.850 17.009 1.00 93.44 76 LEU A N 1
ATOM 630 C CA . LEU A 1 76 ? -13.873 -6.130 18.242 1.00 93.44 76 LEU A CA 1
ATOM 631 C C . LEU A 1 76 ? -14.275 -4.652 18.217 1.00 93.44 76 LEU A C 1
ATOM 633 O O . LEU A 1 76 ? -14.124 -3.960 19.228 1.00 93.44 76 LEU A O 1
ATOM 637 N N . ARG A 1 77 ? -14.737 -4.130 17.078 1.00 94.69 77 ARG A N 1
ATOM 638 C CA . ARG A 1 77 ? -15.063 -2.715 16.958 1.00 94.69 77 ARG A CA 1
ATOM 639 C C . ARG A 1 77 ? -16.395 -2.421 17.650 1.00 94.69 77 ARG A C 1
ATOM 641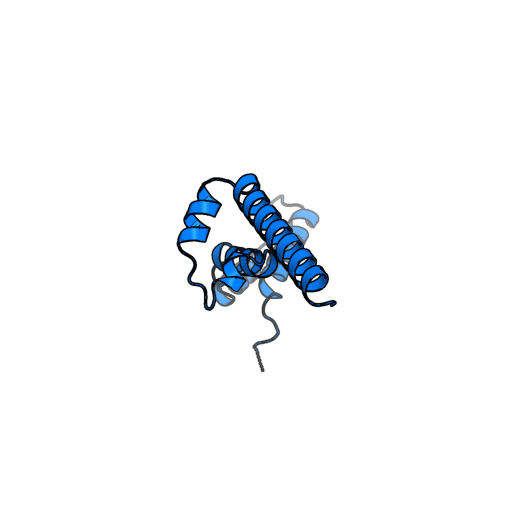 O O . ARG A 1 77 ? -17.450 -2.736 17.123 1.00 94.69 77 ARG A O 1
ATOM 648 N N . ASN A 1 78 ? -16.318 -1.745 18.795 1.00 95.12 78 ASN A N 1
ATOM 649 C CA . ASN A 1 78 ? -17.465 -1.225 19.546 1.00 95.12 78 ASN A CA 1
ATOM 650 C C . ASN A 1 78 ? -17.510 0.300 19.472 1.00 95.12 78 ASN A C 1
ATOM 652 O O . ASN A 1 78 ? -16.446 0.920 19.482 1.00 95.12 78 ASN A O 1
ATOM 656 N N . GLN A 1 79 ? -18.706 0.894 19.433 1.00 96.69 79 GLN A N 1
ATOM 657 C CA . GLN A 1 79 ? -18.887 2.351 19.446 1.00 96.69 79 GLN A CA 1
ATOM 658 C C . GLN A 1 79 ? -18.303 2.952 20.731 1.00 96.69 79 GLN A C 1
ATOM 660 O O . GLN A 1 79 ? -18.582 2.470 21.831 1.00 96.69 79 GLN A O 1
ATOM 665 N N . LEU A 1 80 ? -17.473 3.988 20.593 1.00 95.69 80 LEU A N 1
ATOM 666 C CA . LEU A 1 80 ? -16.834 4.632 21.740 1.00 95.69 80 LEU A CA 1
ATOM 667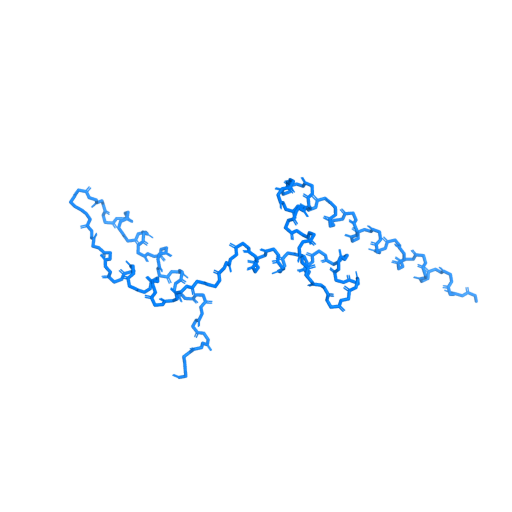 C C . LEU A 1 80 ? -17.807 5.589 22.457 1.00 95.69 80 LEU A C 1
ATOM 669 O O . LEU A 1 80 ? -18.704 6.149 21.821 1.00 95.69 80 LEU A O 1
ATOM 673 N N . PRO A 1 81 ? -17.630 5.841 23.768 1.00 95.69 81 PRO A N 1
ATOM 674 C CA . PRO A 1 81 ? -18.409 6.856 24.472 1.00 95.69 81 PRO A CA 1
ATOM 675 C C . PRO A 1 81 ? -18.240 8.234 23.815 1.00 95.69 81 PRO A C 1
ATOM 677 O O . PRO A 1 81 ? -17.123 8.731 23.690 1.00 95.69 81 PRO A O 1
ATOM 680 N N . GLY A 1 82 ? -19.347 8.848 23.392 1.00 95.88 82 GLY A N 1
ATOM 681 C CA . GLY A 1 82 ? -19.344 10.153 22.718 1.00 95.88 82 GLY A CA 1
ATOM 682 C C . GLY A 1 82 ? -19.050 10.116 21.212 1.00 95.88 82 GLY A C 1
ATOM 683 O O . GLY A 1 82 ? -19.061 11.164 20.573 1.00 95.88 82 GLY A O 1
ATOM 684 N N . GLU A 1 83 ? -18.823 8.940 20.620 1.00 96.31 83 GLU A N 1
ATOM 685 C CA . GLU A 1 83 ? -18.693 8.790 19.169 1.00 96.31 83 GLU A CA 1
ATOM 686 C C . GLU A 1 83 ? -20.064 8.869 18.480 1.00 96.31 83 GLU A C 1
ATOM 688 O O . GLU A 1 83 ? -21.025 8.228 18.913 1.00 96.31 83 GLU A O 1
ATOM 693 N N . SER A 1 84 ? -20.160 9.617 17.375 1.00 97.38 84 SER A N 1
ATOM 694 C CA . SER A 1 84 ? -21.390 9.657 16.580 1.00 97.38 84 SER A CA 1
ATOM 695 C C . SER A 1 84 ? -21.634 8.334 15.855 1.00 97.38 84 SER A C 1
ATOM 697 O O . SER A 1 84 ? -20.702 7.653 15.421 1.00 97.38 84 SER A O 1
ATOM 699 N N . ILE A 1 85 ? -22.911 7.998 15.670 1.00 96.25 85 ILE A N 1
ATOM 700 C CA . ILE A 1 85 ? -23.319 6.793 14.938 1.00 96.25 85 ILE A CA 1
ATOM 701 C C . ILE A 1 85 ? -22.738 6.805 13.520 1.00 96.25 85 ILE A C 1
ATOM 703 O O . ILE A 1 85 ? -22.217 5.789 13.073 1.00 96.25 85 ILE A O 1
ATOM 707 N N . ASP A 1 86 ? -22.745 7.955 12.844 1.00 97.25 86 ASP A N 1
ATOM 708 C CA . ASP A 1 86 ? -22.212 8.076 11.485 1.00 97.25 86 ASP A CA 1
ATOM 709 C C . ASP A 1 86 ? -20.723 7.731 11.419 1.00 97.25 86 ASP A C 1
ATOM 711 O O . ASP A 1 86 ? -20.301 6.992 10.531 1.00 97.25 86 ASP A O 1
ATOM 715 N N . THR A 1 87 ? -19.927 8.204 12.382 1.00 96.56 87 THR A N 1
ATOM 716 C CA . THR A 1 87 ? -18.489 7.894 12.448 1.00 96.56 87 THR A CA 1
ATOM 717 C C . THR A 1 87 ? -18.272 6.405 12.681 1.00 96.56 87 THR A C 1
ATOM 719 O O . THR A 1 87 ? -17.496 5.768 11.966 1.00 96.56 87 THR A O 1
ATOM 722 N N . TYR A 1 88 ? -19.019 5.833 13.627 1.00 96.88 88 TYR A N 1
ATOM 723 C CA . TYR A 1 88 ? -18.953 4.414 13.950 1.00 96.88 88 TYR A CA 1
ATOM 724 C C . TYR A 1 88 ? -19.314 3.527 12.750 1.00 96.88 88 TYR A C 1
ATOM 7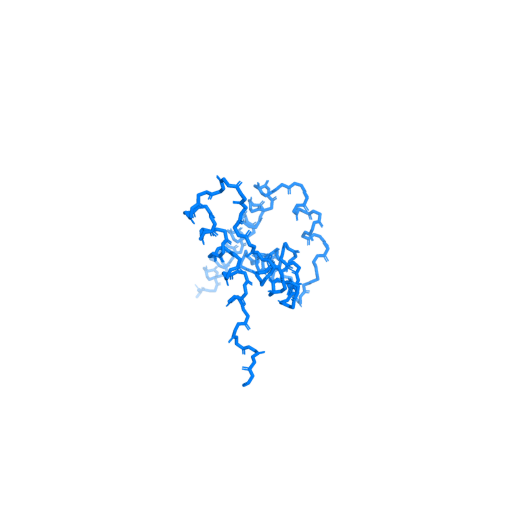26 O O . TYR A 1 88 ? -18.565 2.616 12.393 1.00 96.88 88 TYR A O 1
ATOM 734 N N . VAL A 1 89 ? -20.433 3.821 12.084 1.00 95.81 89 VAL A N 1
ATOM 735 C CA . VAL A 1 89 ? -20.911 3.080 10.910 1.00 95.81 89 VAL A CA 1
ATOM 736 C C . VAL A 1 89 ? -19.951 3.241 9.736 1.00 95.81 89 VAL A C 1
ATOM 738 O O . VAL A 1 89 ? -19.640 2.258 9.068 1.00 95.81 89 VAL A O 1
ATOM 741 N N . THR A 1 90 ? -19.430 4.448 9.503 1.00 96.25 90 THR A N 1
ATOM 742 C CA . THR A 1 90 ? -18.450 4.702 8.436 1.00 96.25 90 THR A CA 1
ATOM 743 C C . THR A 1 90 ? -17.196 3.857 8.642 1.00 96.25 90 THR A C 1
ATOM 745 O O . THR A 1 90 ? -16.727 3.199 7.714 1.00 96.25 90 THR A O 1
ATOM 748 N N . ASP A 1 91 ? -16.685 3.806 9.870 1.00 94.38 91 ASP A N 1
ATOM 749 C CA . ASP A 1 91 ? -15.506 3.015 10.209 1.00 94.38 91 ASP A CA 1
ATOM 750 C C . ASP A 1 91 ? -15.761 1.498 10.088 1.00 94.38 91 ASP A C 1
ATOM 752 O O . ASP A 1 91 ? -14.912 0.756 9.584 1.00 94.38 91 ASP A O 1
ATOM 756 N N . LEU A 1 92 ? -16.954 1.022 10.466 1.00 94.00 92 LEU A N 1
ATOM 757 C CA . LEU A 1 92 ? -17.370 -0.362 10.219 1.00 94.00 92 LEU A CA 1
ATOM 758 C C . LEU A 1 92 ? -17.444 -0.688 8.723 1.00 94.00 92 LEU A C 1
ATOM 760 O O . LEU A 1 92 ? -16.989 -1.757 8.317 1.00 94.00 92 LEU A O 1
ATOM 764 N N . LEU A 1 93 ? -17.972 0.212 7.890 1.00 92.94 93 LEU A N 1
ATOM 765 C CA . LEU A 1 93 ? -18.052 0.011 6.441 1.00 92.94 93 LEU A CA 1
ATOM 766 C C . LEU A 1 93 ? -16.662 -0.074 5.804 1.00 92.94 93 LEU A C 1
ATOM 768 O O . LEU A 1 93 ? -16.416 -0.972 4.997 1.00 92.94 93 LEU A O 1
ATOM 772 N N . VAL A 1 94 ? -15.733 0.798 6.205 1.00 90.62 94 VAL A N 1
ATOM 773 C CA . VAL A 1 94 ? -14.333 0.751 5.750 1.00 90.62 94 VAL A CA 1
ATOM 774 C C . VAL A 1 94 ? -13.679 -0.577 6.144 1.00 90.62 94 VAL A C 1
ATOM 776 O O . VAL A 1 94 ? -13.035 -1.227 5.317 1.00 90.62 94 VAL A O 1
ATOM 779 N N . LYS A 1 95 ? -13.892 -1.036 7.384 1.00 89.44 95 LYS A N 1
ATOM 780 C CA . LYS A 1 95 ? -13.400 -2.344 7.848 1.00 89.44 95 LYS A CA 1
ATOM 781 C C . LYS A 1 95 ? -14.064 -3.516 7.112 1.00 89.44 95 LYS A C 1
ATOM 783 O O . LYS A 1 95 ? -13.399 -4.493 6.800 1.00 89.44 95 LYS A O 1
ATOM 788 N N . ALA A 1 96 ? -15.347 -3.433 6.769 1.00 88.88 96 ALA A N 1
ATOM 789 C CA . ALA A 1 96 ? -16.027 -4.470 5.990 1.00 88.88 96 ALA A CA 1
ATOM 790 C C . ALA A 1 96 ? -15.501 -4.556 4.543 1.00 88.88 96 ALA A C 1
ATOM 792 O O . ALA A 1 96 ? -15.358 -5.649 3.993 1.00 88.88 96 ALA A O 1
ATOM 793 N N . GLN A 1 97 ? -15.148 -3.423 3.928 1.00 85.38 97 GLN A N 1
ATOM 794 C CA . GLN A 1 97 ? -14.527 -3.398 2.599 1.00 85.38 97 GLN A CA 1
ATOM 795 C C . GLN A 1 97 ? -13.167 -4.113 2.578 1.00 85.38 97 GLN A C 1
ATOM 797 O O . GLN A 1 97 ? -12.860 -4.812 1.606 1.00 85.38 97 GLN A O 1
ATOM 802 N N . SER A 1 98 ? -12.373 -4.006 3.653 1.00 77.00 98 SER A N 1
ATOM 803 C CA . SER A 1 98 ? -11.087 -4.712 3.749 1.00 77.00 98 SER A CA 1
ATOM 804 C C . SER A 1 98 ? -11.247 -6.239 3.812 1.00 77.00 98 SER A C 1
ATOM 806 O O . SER A 1 98 ? -10.358 -6.952 3.344 1.00 77.00 98 SER A O 1
ATOM 808 N N . LEU A 1 99 ? -12.395 -6.739 4.293 1.00 73.88 99 LEU A N 1
ATOM 809 C CA . LEU A 1 99 ? -12.745 -8.167 4.338 1.00 73.88 99 LEU A CA 1
ATOM 810 C C . LEU A 1 99 ? -13.214 -8.719 2.983 1.00 73.88 99 LEU A C 1
ATOM 812 O O . LEU A 1 99 ? -12.874 -9.844 2.621 1.00 73.88 99 LEU A O 1
ATOM 816 N N . ASN A 1 100 ? -13.967 -7.927 2.216 1.00 63.78 100 ASN A N 1
ATOM 817 C CA . ASN A 1 100 ? -14.613 -8.365 0.970 1.00 63.78 100 ASN A CA 1
ATOM 818 C C . ASN A 1 100 ? -13.665 -8.456 -0.237 1.00 63.78 100 ASN A C 1
ATOM 820 O O . ASN A 1 100 ? -14.068 -8.889 -1.311 1.00 63.78 100 ASN A O 1
ATOM 824 N N . SER A 1 101 ? -12.395 -8.076 -0.087 1.00 57.16 101 SER A N 1
ATOM 825 C CA . SER A 1 101 ? -11.412 -8.133 -1.180 1.00 57.16 101 SER A CA 1
ATOM 826 C C . SER A 1 101 ? -10.957 -9.568 -1.527 1.00 57.16 101 SER A C 1
ATOM 828 O O . SER A 1 101 ? -10.087 -9.736 -2.378 1.00 57.16 101 SER A O 1
ATOM 830 N N . VAL A 1 102 ? -11.487 -10.604 -0.855 1.00 49.03 102 VAL A N 1
ATOM 831 C CA . VAL A 1 102 ? -11.024 -12.005 -0.980 1.00 49.03 102 VAL A CA 1
ATOM 832 C C . VAL A 1 102 ? -12.148 -13.054 -0.954 1.00 49.03 102 VAL A C 1
ATOM 834 O O . VAL A 1 102 ? -11.872 -14.250 -0.877 1.00 49.03 102 VAL A O 1
ATOM 837 N N . THR A 1 103 ? -13.420 -12.657 -1.056 1.00 42.34 103 THR A N 1
ATOM 838 C CA . THR A 1 103 ? -14.591 -13.561 -0.992 1.00 42.34 103 THR A CA 1
ATOM 839 C C . THR A 1 103 ? -14.761 -14.508 -2.196 1.00 42.34 103 THR A C 1
ATOM 841 O O . THR A 1 103 ? -15.837 -15.060 -2.391 1.00 42.34 103 THR A O 1
ATOM 844 N N . SER A 1 104 ? -13.710 -14.764 -2.984 1.00 42.78 104 SER A N 1
ATOM 845 C CA . SER A 1 104 ? -13.669 -15.846 -3.981 1.00 42.78 104 SER A CA 1
ATOM 846 C C . SER A 1 104 ? -12.984 -17.130 -3.491 1.00 42.78 104 SER A C 1
ATOM 848 O O . SER A 1 104 ? -12.860 -18.077 -4.264 1.00 42.78 104 SER A O 1
ATOM 850 N N . LEU A 1 105 ? -12.530 -17.196 -2.232 1.00 37.91 105 LEU A N 1
ATOM 851 C CA . LEU A 1 105 ? -11.810 -18.361 -1.694 1.00 37.91 105 LEU A CA 1
ATOM 852 C C . LEU A 1 105 ? -12.335 -18.832 -0.333 1.00 37.91 105 LEU A C 1
ATOM 854 O O . LEU A 1 105 ? -11.572 -19.034 0.609 1.00 37.91 105 LEU A O 1
ATOM 858 N N . ILE A 1 106 ? -13.644 -19.059 -0.248 1.00 33.91 106 ILE A N 1
ATOM 859 C CA . ILE A 1 106 ? -14.212 -20.030 0.692 1.00 33.91 106 ILE A CA 1
ATOM 860 C C . ILE A 1 106 ? -15.227 -20.861 -0.120 1.00 33.91 106 ILE A C 1
ATOM 862 O O . ILE A 1 106 ? -16.094 -20.240 -0.736 1.00 33.91 106 ILE A O 1
ATOM 866 N N . PRO A 1 107 ? -15.068 -22.198 -0.220 1.00 42.47 107 PRO A N 1
ATOM 867 C CA . PRO A 1 107 ? -16.013 -23.075 -0.918 1.00 42.47 107 PRO A CA 1
ATOM 868 C C . PRO A 1 107 ? -17.397 -23.103 -0.260 1.00 42.47 107 PRO A C 1
ATOM 870 O O . PRO A 1 107 ? -17.480 -22.847 0.964 1.00 42.47 107 PRO A O 1
#

Nearest PDB structures (foldseek):
  8rb3-assembly1_A  TM=4.673E-01  e=3.423E+00  Mus musculus

Mean predicted aligned error: 10.61 Å

pLDDT: mean 82.81, std 14.64, range [33.91, 97.38]

Radius of gyration: 22.02 Å; Cα contacts (8 Å, |Δi|>4): 38; chains: 1; bounding box: 38×34×75 Å

Foldseek 3Di:
DPVVVVVVVVVVVLVVLQVVLVVVQVVVHDVLVVVLVPDDDPDPVLSSHPVSSVVSVCCVVCPPDPLVVLVVVLVPQDADVPHDPVVSVVVSVVSVVVNPPPVVPDD